Protein AF-A0A5D2YEH6-F1 (afdb_monomer_lite)

Foldseek 3Di:
DDDDDDDDDDDDDDDDDDDDDDDDDDDDPPPPPPPPPDDPQVDLDDPCVVQKDDKDFQAFLVLVVCVVVPPPPRFRGDLVRADPDFAWWKKWKWKAADDPPDPPPDGDSSRTGTDDMDTDRGRRVVSVCCRHPVNVPFDDVPPDPDTPCVVVVSSVNRMTMMMIIGD

Structure (mmCIF, N/CA/C/O backbone):
data_AF-A0A5D2YEH6-F1
#
_entry.id   AF-A0A5D2YEH6-F1
#
loop_
_atom_site.group_PDB
_atom_site.id
_atom_site.type_symbol
_atom_site.label_atom_id
_atom_site.label_alt_id
_atom_site.label_comp_id
_atom_site.label_asym_id
_atom_site.label_entity_id
_atom_site.label_seq_id
_atom_site.pdbx_PDB_ins_code
_atom_site.Cartn_x
_atom_site.Cartn_y
_atom_site.Cartn_z
_atom_site.occupancy
_atom_site.B_iso_or_equiv
_atom_site.auth_seq_id
_atom_site.auth_comp_id
_atom_site.auth_asym_id
_atom_site.auth_atom_id
_atom_site.pdbx_PDB_model_num
ATOM 1 N N . MET A 1 1 ? 27.893 -62.063 25.875 1.00 42.53 1 MET A N 1
ATOM 2 C CA . MET A 1 1 ? 27.044 -60.848 25.873 1.00 42.53 1 MET A CA 1
ATOM 3 C C . MET A 1 1 ? 25.580 -61.259 25.721 1.00 42.53 1 MET A C 1
ATOM 5 O O . MET A 1 1 ? 25.302 -62.259 25.075 1.00 42.53 1 MET A O 1
ATOM 9 N N . LYS A 1 2 ? 24.696 -60.584 26.465 1.00 41.00 2 LYS A N 1
ATOM 10 C CA . LYS A 1 2 ? 23.335 -60.982 26.900 1.00 41.00 2 LYS A CA 1
ATOM 11 C C . LYS A 1 2 ? 22.344 -61.015 25.712 1.00 41.00 2 LYS A C 1
ATOM 13 O O . LYS A 1 2 ? 22.233 -60.020 25.015 1.00 41.00 2 LYS A O 1
ATOM 18 N N . LYS A 1 3 ? 21.860 -62.192 25.285 1.00 35.41 3 LYS A N 1
ATOM 19 C CA . LYS A 1 3 ? 20.579 -62.886 25.597 1.00 35.41 3 LYS A CA 1
ATOM 20 C C . LYS A 1 3 ? 19.287 -62.092 25.311 1.00 35.41 3 LYS A C 1
ATOM 22 O O . LYS A 1 3 ? 18.845 -61.304 26.137 1.00 35.41 3 LYS A O 1
ATOM 27 N N . ASN A 1 4 ? 18.658 -62.431 24.178 1.00 36.66 4 ASN A N 1
ATOM 28 C CA . ASN A 1 4 ? 17.221 -62.299 23.911 1.00 36.66 4 ASN A CA 1
ATOM 29 C C . ASN A 1 4 ? 16.408 -63.124 24.920 1.00 36.66 4 ASN A C 1
ATOM 31 O O . ASN A 1 4 ? 16.741 -64.286 25.158 1.00 36.66 4 ASN A O 1
ATOM 35 N N . ALA A 1 5 ? 15.306 -62.572 25.431 1.00 36.41 5 ALA A N 1
ATOM 36 C CA . ALA A 1 5 ? 14.265 -63.351 26.095 1.00 36.41 5 ALA A CA 1
ATOM 37 C C . ALA A 1 5 ? 12.903 -62.640 26.015 1.00 36.41 5 ALA A C 1
ATOM 39 O O . ALA A 1 5 ? 12.688 -61.600 26.632 1.00 36.41 5 ALA A O 1
ATOM 40 N N . ARG A 1 6 ? 11.980 -63.242 25.257 1.00 41.09 6 ARG A N 1
ATOM 41 C CA . ARG A 1 6 ? 10.529 -63.059 25.399 1.00 41.09 6 ARG A CA 1
ATOM 42 C C . ARG A 1 6 ? 10.096 -63.655 26.736 1.00 41.09 6 ARG A C 1
ATOM 44 O O . ARG A 1 6 ? 10.454 -64.805 26.963 1.00 41.09 6 ARG A O 1
ATOM 51 N N . TYR A 1 7 ? 9.231 -62.989 27.504 1.00 28.47 7 TYR A N 1
ATOM 52 C CA . TYR A 1 7 ? 8.344 -63.682 28.447 1.00 28.47 7 TYR A CA 1
ATOM 53 C C . TYR A 1 7 ? 6.947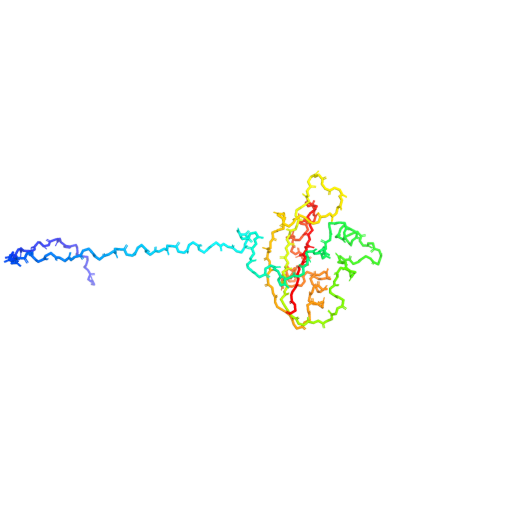 -63.058 28.532 1.00 28.47 7 TYR A C 1
ATOM 55 O O . TYR A 1 7 ? 6.743 -61.876 28.273 1.00 28.47 7 TYR A O 1
ATOM 63 N N . LYS A 1 8 ? 6.002 -63.965 28.797 1.00 36.44 8 LYS A N 1
ATOM 64 C CA . LYS A 1 8 ? 4.543 -63.881 28.721 1.00 36.44 8 LYS A CA 1
ATOM 65 C C . LYS A 1 8 ? 3.902 -63.233 29.956 1.00 36.44 8 LYS A C 1
ATOM 67 O O . LYS A 1 8 ? 4.493 -63.183 31.026 1.00 36.44 8 LYS A O 1
ATOM 72 N N . VAL A 1 9 ? 2.641 -62.854 29.738 1.00 39.47 9 VAL A N 1
ATOM 73 C CA . VAL A 1 9 ? 1.551 -62.515 30.669 1.00 39.47 9 VAL A CA 1
ATOM 74 C C . VAL A 1 9 ? 1.594 -63.266 32.006 1.00 39.47 9 VAL A C 1
ATOM 76 O O . VAL A 1 9 ? 1.719 -64.490 32.025 1.00 39.47 9 VAL A O 1
ATOM 79 N N . ALA A 1 10 ? 1.337 -62.532 33.092 1.00 36.88 10 ALA A N 1
ATOM 80 C CA . ALA A 1 10 ? 0.813 -63.063 34.345 1.00 36.88 10 ALA A CA 1
ATOM 81 C C . ALA A 1 10 ? -0.436 -62.257 34.743 1.00 36.88 10 ALA A C 1
ATOM 83 O O . ALA A 1 10 ? -0.385 -61.037 34.880 1.00 36.88 10 ALA A O 1
ATOM 84 N N . GLN A 1 11 ? -1.555 -62.968 34.874 1.00 36.00 11 GLN A N 1
ATOM 85 C CA . GLN A 1 11 ? -2.777 -62.518 35.533 1.00 36.00 11 GLN A CA 1
ATOM 86 C C . GLN A 1 11 ? -2.534 -62.479 37.047 1.00 36.00 11 GLN A C 1
ATOM 88 O O . GLN A 1 11 ? -1.919 -63.401 37.586 1.00 36.00 11 GLN A O 1
ATOM 93 N N . THR A 1 12 ? -3.062 -61.472 37.740 1.00 38.72 12 THR A N 1
ATOM 94 C CA . THR A 1 12 ? -3.239 -61.516 39.196 1.00 38.72 12 THR A CA 1
ATOM 95 C C . THR A 1 12 ? -4.669 -61.138 39.564 1.00 38.72 12 THR A C 1
ATOM 97 O O . THR A 1 12 ? -5.288 -60.256 38.971 1.00 38.72 12 THR A O 1
ATOM 100 N N . ASN A 1 13 ? -5.198 -61.921 40.500 1.00 31.41 13 ASN A N 1
ATOM 101 C CA . ASN A 1 13 ? -6.600 -62.039 40.865 1.00 31.41 13 ASN A CA 1
ATOM 102 C C . ASN A 1 13 ? -7.097 -60.898 41.768 1.00 31.41 13 ASN A C 1
ATOM 104 O O . ASN A 1 13 ? -6.378 -60.420 42.640 1.00 31.41 13 ASN A O 1
ATOM 108 N N . THR A 1 14 ? -8.368 -60.553 41.551 1.00 36.31 14 THR A N 1
ATOM 109 C CA . THR A 1 14 ? -9.451 -60.256 42.505 1.00 36.31 14 THR A CA 1
ATOM 110 C C . THR A 1 14 ? -9.105 -59.920 43.961 1.00 36.31 14 THR A C 1
ATOM 112 O O . THR A 1 14 ? -8.700 -60.800 44.712 1.00 36.31 14 THR A O 1
ATOM 115 N N . THR A 1 15 ? -9.548 -58.732 44.396 1.00 32.31 15 THR A N 1
ATOM 116 C CA . THR A 1 15 ? -10.325 -58.581 45.641 1.00 32.31 15 THR A CA 1
ATOM 117 C C . THR A 1 15 ? -11.478 -57.616 45.379 1.00 32.31 15 THR A C 1
ATOM 119 O O . THR A 1 15 ? -11.273 -56.446 45.065 1.00 32.31 15 THR A O 1
ATOM 122 N N . VAL A 1 16 ? -12.701 -58.131 45.488 1.00 35.66 16 VAL A N 1
ATOM 123 C CA . VAL A 1 16 ? -13.947 -57.364 45.437 1.00 35.66 16 VAL A CA 1
ATOM 124 C C . VAL A 1 16 ? -14.160 -56.757 46.824 1.00 35.66 16 VAL A C 1
ATOM 126 O O . VAL A 1 16 ? -14.330 -57.498 47.788 1.00 35.66 16 VAL A O 1
ATOM 129 N N . LEU A 1 17 ? -14.150 -55.429 46.941 1.00 35.53 17 LEU A N 1
ATOM 130 C CA . LEU A 1 17 ? -14.681 -54.728 48.112 1.00 35.53 17 LEU A CA 1
ATOM 131 C C . LEU A 1 17 ? -15.943 -53.989 47.672 1.00 35.53 17 LEU A C 1
ATOM 133 O O . LEU A 1 17 ? -15.900 -52.902 47.106 1.00 35.53 17 LEU A O 1
ATOM 137 N N . SER A 1 18 ? -17.078 -54.643 47.896 1.00 40.50 18 SER A N 1
ATOM 138 C CA . SER A 1 18 ? -18.394 -54.021 47.847 1.00 40.50 18 SER A CA 1
ATOM 139 C C . SER A 1 18 ? -18.543 -53.127 49.070 1.00 40.50 18 SER A C 1
ATOM 141 O O . SER A 1 18 ? -18.536 -53.657 50.174 1.00 40.50 18 SER A O 1
ATOM 143 N N . HIS A 1 19 ? -18.750 -51.822 48.889 1.00 36.47 19 HIS A N 1
ATOM 144 C CA . HIS A 1 19 ? -19.646 -51.060 49.759 1.00 36.47 19 HIS A CA 1
ATOM 145 C C . HIS A 1 19 ? -20.133 -49.767 49.084 1.00 36.47 19 HIS A C 1
ATOM 147 O O . HIS A 1 19 ? -19.394 -48.800 48.969 1.00 36.47 19 HIS A O 1
ATOM 153 N N . LYS A 1 20 ? -21.422 -49.825 48.720 1.00 36.09 20 LYS A N 1
ATOM 154 C CA . LYS A 1 20 ? -22.446 -48.768 48.655 1.00 36.09 20 LYS A CA 1
ATOM 155 C C . LYS A 1 20 ? -22.219 -47.582 47.709 1.00 36.09 20 LYS A C 1
ATOM 157 O O . LYS A 1 20 ? -21.383 -46.718 47.927 1.00 36.09 20 LYS A O 1
ATOM 162 N N . GLU A 1 21 ? -23.079 -47.545 46.696 1.00 36.47 21 GLU A N 1
ATOM 163 C CA . GLU A 1 21 ? -23.383 -46.372 45.887 1.00 36.47 21 GLU A CA 1
ATOM 164 C C . GLU A 1 21 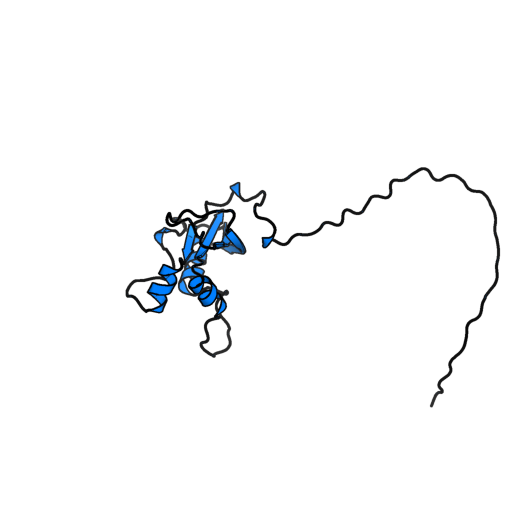? -23.998 -45.274 46.764 1.00 36.47 21 GLU A C 1
ATOM 166 O O . GLU A 1 21 ? -25.070 -45.467 47.337 1.00 36.47 21 GLU A O 1
ATOM 171 N N . ASP A 1 22 ? -23.339 -44.119 46.814 1.00 39.53 22 ASP A N 1
ATOM 172 C CA . ASP A 1 22 ? -23.998 -42.840 47.061 1.00 39.53 22 ASP A CA 1
ATOM 173 C C . ASP A 1 22 ? -24.145 -42.131 45.699 1.00 39.53 22 ASP A C 1
ATOM 175 O O . ASP A 1 22 ? -23.171 -42.056 44.940 1.00 39.53 22 ASP A O 1
ATOM 179 N N . PRO A 1 23 ? -25.337 -41.626 45.333 1.00 42.16 23 PRO A N 1
ATOM 180 C CA . PRO A 1 23 ? -25.551 -41.010 44.031 1.00 42.16 23 PRO A CA 1
ATOM 181 C C . PRO A 1 23 ? -24.855 -39.644 43.975 1.00 42.16 23 PRO A C 1
ATOM 183 O O . PRO A 1 23 ? -25.266 -38.696 44.646 1.00 42.16 23 PRO A O 1
ATOM 186 N N . ILE A 1 24 ? -23.814 -39.518 43.146 1.00 47.78 24 ILE A N 1
ATOM 187 C CA . ILE A 1 24 ? -23.215 -38.214 42.844 1.00 47.78 24 ILE A CA 1
ATOM 188 C C . ILE A 1 24 ? -24.168 -37.458 41.898 1.00 47.78 24 ILE A C 1
ATOM 190 O O . ILE A 1 24 ? -24.504 -37.974 40.828 1.00 47.78 24 ILE A O 1
ATOM 194 N N . PRO A 1 25 ? -24.625 -36.248 42.271 1.00 44.84 25 PRO A N 1
ATOM 195 C CA . PRO A 1 25 ? -25.566 -35.465 41.480 1.00 44.84 25 PRO A CA 1
ATOM 196 C C . PRO A 1 25 ? -24.942 -35.038 40.149 1.00 44.84 25 PRO A C 1
ATOM 198 O O . PRO A 1 25 ? -23.744 -34.769 40.074 1.00 44.84 25 PRO A O 1
ATOM 201 N N . MET A 1 26 ? -25.781 -34.951 39.110 1.00 48.16 26 MET A N 1
ATOM 202 C CA . MET A 1 26 ? -25.440 -34.443 37.778 1.00 48.16 26 MET A CA 1
ATOM 203 C C . MET A 1 26 ? -24.582 -33.170 37.847 1.00 48.16 26 MET A C 1
ATOM 205 O O . MET A 1 26 ? -25.088 -32.063 38.021 1.00 48.16 26 MET A O 1
ATOM 209 N N . GLY A 1 27 ? -23.274 -33.330 37.662 1.00 40.75 27 GLY A N 1
ATOM 210 C CA . GLY A 1 27 ? -22.347 -32.253 37.352 1.00 40.75 27 GLY A CA 1
ATOM 211 C C . GLY A 1 27 ? -22.154 -32.221 35.847 1.00 40.75 27 GLY A C 1
ATOM 212 O O . GLY A 1 27 ? -21.536 -33.122 35.287 1.00 40.75 27 GLY A O 1
ATOM 213 N N . ALA A 1 28 ? -22.729 -31.210 35.199 1.00 51.41 28 ALA A N 1
ATOM 214 C CA . ALA A 1 28 ? -22.616 -30.950 33.773 1.00 51.41 28 ALA A CA 1
ATOM 215 C C . ALA A 1 28 ? -21.184 -31.188 33.267 1.00 51.41 28 ALA A C 1
ATOM 217 O O . ALA A 1 28 ? -20.255 -30.459 33.626 1.00 51.41 28 ALA A O 1
ATOM 218 N N . ALA A 1 29 ? -21.015 -32.194 32.406 1.00 49.56 29 ALA A N 1
ATOM 219 C CA . ALA A 1 29 ? -19.822 -32.326 31.590 1.00 49.56 29 ALA A CA 1
ATOM 220 C C . ALA A 1 29 ? -19.749 -31.077 30.708 1.00 49.56 29 ALA A C 1
ATOM 222 O O . ALA A 1 29 ? -20.471 -30.934 29.722 1.00 49.56 29 ALA A O 1
ATOM 223 N N . LYS A 1 30 ? -18.921 -30.123 31.134 1.00 50.06 30 LYS A N 1
ATOM 224 C CA . LYS A 1 30 ? -18.611 -28.907 30.399 1.00 50.06 30 LYS A CA 1
ATOM 225 C C . LYS A 1 30 ? -17.940 -29.355 29.105 1.00 50.06 30 LYS A C 1
ATOM 227 O O . LYS A 1 30 ? -16.769 -29.727 29.122 1.00 50.06 30 LYS A O 1
ATOM 232 N N . LEU A 1 31 ? -18.706 -29.389 28.014 1.00 50.25 31 LEU A N 1
ATOM 233 C CA . LEU A 1 31 ? -18.174 -29.537 26.666 1.00 50.25 31 LEU A CA 1
ATOM 234 C C . LEU A 1 31 ? -17.083 -28.477 26.527 1.00 50.25 31 LEU A C 1
ATOM 236 O O . LEU A 1 31 ? -17.364 -27.278 26.564 1.00 50.25 31 LEU A O 1
ATOM 240 N N . ALA A 1 32 ? -15.830 -28.922 26.489 1.00 51.94 32 ALA A N 1
ATOM 241 C CA . ALA A 1 32 ? -14.727 -28.058 26.133 1.00 51.94 32 ALA A CA 1
ATOM 242 C C . ALA A 1 32 ? -14.991 -27.648 24.688 1.00 51.94 32 ALA A C 1
ATOM 244 O O . ALA A 1 32 ? -14.836 -28.455 23.774 1.00 51.94 32 ALA A O 1
ATOM 245 N N . ASP A 1 33 ? -15.494 -26.428 24.524 1.00 52.97 33 ASP A N 1
ATOM 246 C CA . ASP A 1 33 ? -15.699 -25.799 23.233 1.00 52.97 33 ASP A CA 1
ATOM 247 C C . ASP A 1 33 ? -14.353 -25.841 22.510 1.00 52.97 33 ASP A C 1
ATOM 249 O O . ASP A 1 33 ? -13.382 -25.191 22.917 1.00 52.97 33 ASP A O 1
ATOM 253 N N . VAL A 1 34 ? -14.248 -26.721 21.514 1.00 56.25 34 VAL A N 1
ATOM 254 C CA . VAL A 1 34 ? -13.088 -26.770 20.635 1.00 56.25 34 VAL A CA 1
ATOM 255 C C . VAL A 1 34 ? -13.107 -25.437 19.912 1.00 56.25 34 VAL A C 1
ATOM 257 O O . VAL A 1 34 ? -13.843 -25.260 18.947 1.00 56.25 34 VAL A O 1
ATOM 260 N N . VAL A 1 35 ? -12.323 -24.479 20.407 1.00 58.03 35 VAL A N 1
ATOM 261 C CA . VAL A 1 35 ? -12.116 -23.204 19.728 1.00 58.03 35 VAL A CA 1
ATOM 262 C C . VAL A 1 35 ? -11.417 -23.531 18.416 1.00 58.03 35 VAL A C 1
ATOM 264 O O . VAL A 1 35 ? -10.191 -23.643 18.355 1.00 58.03 35 VAL A O 1
ATOM 267 N N . THR A 1 36 ? -12.200 -23.713 17.357 1.00 61.41 36 THR A N 1
ATOM 268 C CA . THR A 1 36 ? -11.712 -23.730 15.985 1.00 61.41 36 THR A CA 1
ATOM 269 C C . THR A 1 36 ? -11.116 -22.355 15.721 1.00 61.41 36 THR A C 1
ATOM 271 O O . THR A 1 36 ? -11.828 -21.387 15.452 1.00 61.41 36 THR A O 1
ATOM 274 N N . ARG A 1 37 ? -9.795 -22.238 15.881 1.00 60.22 37 ARG A N 1
ATOM 275 C CA . ARG A 1 37 ? -9.048 -21.049 15.479 1.00 60.22 37 ARG A CA 1
ATOM 276 C C . ARG A 1 37 ? -9.010 -21.035 13.954 1.00 60.22 37 ARG A C 1
ATOM 278 O O . ARG A 1 37 ? -8.174 -21.698 13.355 1.00 60.22 37 ARG A O 1
ATOM 285 N N . PHE A 1 38 ? -9.957 -20.330 13.350 1.00 54.97 38 PHE A N 1
ATOM 286 C CA . PHE A 1 38 ? -9.968 -20.052 11.916 1.00 54.97 38 PHE A CA 1
ATOM 287 C C . PHE A 1 38 ? -8.793 -19.139 11.546 1.00 54.97 38 PHE A C 1
ATOM 289 O O . PHE A 1 38 ? -8.411 -18.268 12.339 1.00 54.97 38 PHE A O 1
ATOM 296 N N . ASN A 1 39 ? -8.224 -19.319 10.353 1.00 66.81 39 ASN A N 1
ATOM 297 C CA . ASN A 1 39 ? -7.111 -18.493 9.903 1.00 66.81 39 ASN A CA 1
ATOM 298 C C . ASN A 1 39 ? -7.582 -17.056 9.596 1.00 66.81 39 ASN A C 1
ATOM 300 O O . ASN A 1 39 ? -8.782 -16.762 9.517 1.00 66.81 39 ASN A O 1
ATOM 304 N N . ARG A 1 40 ? -6.638 -16.115 9.442 1.00 65.56 40 ARG A N 1
ATOM 305 C CA . ARG A 1 40 ? -6.957 -14.703 9.141 1.00 65.56 40 ARG A CA 1
ATOM 306 C C . ARG A 1 40 ? -7.733 -14.592 7.828 1.00 65.56 40 ARG A C 1
ATOM 308 O O . ARG A 1 40 ? -8.651 -13.775 7.757 1.00 65.56 40 ARG A O 1
ATOM 315 N N . GLU A 1 41 ? -7.373 -15.408 6.840 1.00 68.00 41 GLU A N 1
ATOM 316 C CA . GLU A 1 41 ? -8.002 -15.482 5.522 1.00 68.00 41 GLU A CA 1
ATOM 317 C C . GLU A 1 41 ? -9.463 -15.953 5.550 1.00 68.00 41 GLU A C 1
ATOM 319 O O . GLU A 1 41 ? -10.246 -15.538 4.697 1.00 68.00 41 GLU A O 1
ATOM 324 N N . ASP A 1 42 ? -9.858 -16.747 6.549 1.00 68.75 42 ASP A N 1
ATOM 325 C CA . ASP A 1 42 ? -11.231 -17.254 6.689 1.00 68.75 42 ASP A CA 1
ATOM 326 C C . ASP A 1 42 ? -12.187 -16.183 7.249 1.00 68.75 42 ASP A C 1
ATOM 328 O O . ASP A 1 42 ? -13.412 -16.285 7.138 1.00 68.75 42 ASP A O 1
ATOM 332 N N . HIS A 1 43 ? -11.634 -15.114 7.834 1.00 70.00 43 HIS A N 1
ATOM 333 C CA . HIS A 1 43 ? -12.392 -14.016 8.421 1.00 70.00 43 HIS A CA 1
ATOM 334 C C . HIS A 1 43 ? -12.498 -12.834 7.459 1.00 70.00 43 HIS A C 1
ATOM 336 O O . HIS A 1 43 ? -11.660 -11.927 7.450 1.00 70.00 43 HIS A O 1
ATOM 342 N N . LYS A 1 44 ? -13.610 -12.791 6.717 1.00 69.00 44 LYS A N 1
ATOM 343 C CA . LYS A 1 44 ? -13.934 -11.681 5.802 1.00 69.00 44 LYS A CA 1
ATOM 344 C C . LYS A 1 44 ? -13.984 -10.317 6.490 1.00 69.00 44 LYS A C 1
ATOM 346 O O . LYS A 1 44 ? -13.707 -9.301 5.861 1.00 69.00 44 LYS A O 1
ATOM 351 N N . ARG A 1 45 ? -14.380 -10.283 7.766 1.00 72.50 45 ARG A N 1
ATOM 352 C CA . ARG A 1 45 ? -14.485 -9.057 8.561 1.00 72.50 45 ARG A CA 1
ATOM 353 C C . ARG A 1 45 ? -13.996 -9.287 9.975 1.00 72.50 45 ARG A C 1
ATOM 355 O O . ARG A 1 45 ? -14.244 -10.337 10.563 1.00 72.50 45 ARG A O 1
ATOM 362 N N . THR A 1 46 ? -13.347 -8.274 10.530 1.00 76.69 46 THR A N 1
ATOM 363 C CA . THR A 1 46 ? -12.926 -8.257 11.933 1.00 76.69 46 THR A CA 1
ATOM 364 C C . THR A 1 46 ? -13.668 -7.165 12.701 1.00 76.69 46 THR A C 1
ATOM 366 O O . THR A 1 46 ? -14.122 -6.178 12.119 1.00 76.69 46 THR A O 1
ATOM 369 N N . LYS A 1 47 ? -13.750 -7.295 14.032 1.00 81.88 47 LYS A N 1
ATOM 370 C CA . LYS A 1 47 ? -14.317 -6.249 14.908 1.00 81.88 47 LYS A CA 1
ATOM 371 C C . LYS A 1 47 ? -13.569 -4.907 14.827 1.00 81.88 47 LYS A C 1
ATOM 373 O O . LYS A 1 47 ? -14.111 -3.889 15.237 1.00 81.88 47 LYS A O 1
ATOM 378 N N . HIS A 1 48 ? -12.346 -4.916 14.295 1.00 83.31 48 HIS A N 1
ATOM 379 C CA . HIS A 1 48 ? -11.479 -3.747 14.148 1.00 83.31 48 HIS A CA 1
ATOM 380 C C . HIS A 1 48 ? -11.591 -3.084 12.772 1.00 83.31 48 HIS A C 1
ATOM 382 O O . HIS A 1 48 ? -11.006 -2.029 12.557 1.00 83.31 48 HIS A O 1
ATOM 388 N N . ASP A 1 49 ? -12.364 -3.650 11.840 1.00 84.94 49 ASP A N 1
ATOM 389 C CA . ASP A 1 49 ? -12.470 -3.140 10.469 1.00 84.94 49 ASP A CA 1
ATOM 390 C C . ASP A 1 49 ? -12.915 -1.674 10.390 1.00 84.94 49 ASP A C 1
ATOM 392 O O . ASP A 1 49 ? -12.544 -0.979 9.450 1.00 84.94 49 ASP A O 1
ATOM 396 N N . SER A 1 50 ? -13.699 -1.199 11.363 1.00 89.44 50 SER A N 1
ATOM 397 C CA . SER A 1 50 ? -14.155 0.194 11.439 1.00 89.44 50 SER A CA 1
ATOM 398 C C . SER A 1 50 ? -13.037 1.193 11.750 1.00 89.44 50 SER A C 1
ATOM 400 O O . SER A 1 50 ? -13.209 2.381 11.489 1.00 89.44 50 SER A O 1
ATOM 402 N N . GLN A 1 51 ? -11.911 0.732 12.302 1.00 91.62 51 GLN A N 1
ATOM 403 C CA . GLN A 1 51 ? -10.746 1.561 12.622 1.00 91.62 51 GLN A CA 1
ATOM 404 C C . GLN A 1 51 ? -9.835 1.753 11.404 1.00 91.62 51 GLN A C 1
ATOM 406 O O . GLN A 1 51 ? -9.093 2.731 11.333 1.00 91.62 51 GLN A O 1
ATOM 411 N N . PHE A 1 52 ? -9.901 0.840 10.433 1.00 92.81 52 PHE A N 1
ATOM 412 C CA . PHE A 1 52 ? -9.117 0.930 9.212 1.00 92.81 52 PHE A CA 1
ATOM 413 C C . PHE A 1 52 ? -9.770 1.849 8.179 1.00 92.81 52 PHE A C 1
ATOM 415 O O . PHE A 1 52 ? -10.991 1.944 8.043 1.00 92.81 52 PHE A O 1
ATOM 422 N N . SER A 1 53 ? -8.926 2.481 7.367 1.00 93.06 53 SER A N 1
ATOM 423 C CA . SER A 1 53 ? -9.350 3.195 6.172 1.00 93.06 53 SER A CA 1
ATOM 424 C C . SER A 1 53 ? -10.104 2.279 5.201 1.00 93.06 53 SER A C 1
ATOM 426 O O . SER A 1 53 ? -9.993 1.053 5.228 1.00 93.06 53 SER A O 1
ATOM 428 N N . LYS A 1 54 ? -10.802 2.884 4.235 1.00 92.31 54 LYS A N 1
ATOM 429 C CA . LYS A 1 54 ? -11.267 2.143 3.054 1.00 92.31 54 LYS A CA 1
ATOM 430 C C . LYS A 1 54 ? -10.074 1.514 2.321 1.00 92.31 54 LYS A C 1
ATOM 432 O O . LYS A 1 54 ? -8.975 2.079 2.339 1.00 92.31 54 LYS A O 1
ATOM 437 N N . TRP A 1 55 ? -10.317 0.385 1.657 1.00 92.56 55 TRP A N 1
ATOM 438 C CA . TRP A 1 55 ? -9.347 -0.250 0.769 1.00 92.56 55 TRP A CA 1
ATOM 439 C C . TRP A 1 55 ? -8.957 0.684 -0.379 1.00 92.56 55 TRP A C 1
ATOM 441 O O . TRP A 1 55 ? -9.812 1.352 -0.967 1.00 92.56 55 TRP A O 1
ATOM 451 N N . LYS A 1 56 ? -7.668 0.704 -0.713 1.00 93.31 56 LYS A N 1
ATOM 452 C CA . LYS A 1 56 ? -7.112 1.408 -1.870 1.00 93.31 56 LYS A CA 1
ATOM 453 C C . LYS A 1 56 ? -6.130 0.520 -2.619 1.00 93.31 56 LYS A C 1
ATOM 455 O O . LYS A 1 56 ? -5.461 -0.312 -2.016 1.00 93.31 56 LYS A O 1
ATOM 460 N N . VAL A 1 57 ? -6.006 0.736 -3.925 1.00 92.12 57 VAL A N 1
ATOM 461 C CA . VAL A 1 57 ? -5.020 0.037 -4.758 1.00 92.12 57 VAL A CA 1
ATOM 462 C C . VAL A 1 57 ? -3.622 0.564 -4.443 1.00 92.12 57 VAL A C 1
ATOM 464 O O . VAL A 1 57 ? -3.368 1.759 -4.590 1.00 92.12 57 VAL A O 1
ATOM 467 N N . LEU A 1 58 ? -2.727 -0.323 -4.009 1.00 93.38 58 LEU A N 1
ATOM 468 C CA . LEU A 1 58 ? -1.301 -0.028 -3.893 1.00 93.38 58 LEU A CA 1
ATOM 469 C C . LEU A 1 58 ? -0.612 -0.235 -5.243 1.00 93.38 58 LEU A C 1
ATOM 471 O O . LEU A 1 58 ? 0.059 0.678 -5.713 1.00 93.38 58 LEU A O 1
ATOM 475 N N . ILE A 1 59 ? -0.818 -1.410 -5.848 1.00 91.06 59 ILE A N 1
ATOM 476 C CA . ILE A 1 59 ? -0.292 -1.819 -7.158 1.00 91.06 59 ILE A CA 1
ATOM 477 C C . ILE A 1 59 ? -1.448 -2.428 -7.951 1.00 91.06 59 ILE A C 1
ATOM 479 O O . ILE A 1 59 ? -2.019 -3.446 -7.546 1.00 91.06 59 ILE A O 1
ATOM 483 N N . GLY A 1 60 ? -1.818 -1.799 -9.059 1.00 89.00 60 GLY A N 1
ATOM 484 C CA . GLY A 1 60 ? -2.753 -2.347 -10.031 1.00 89.00 60 GLY A CA 1
ATOM 485 C C . GLY A 1 60 ? -2.055 -3.254 -11.051 1.00 89.00 60 GLY A C 1
ATOM 486 O O . GLY A 1 60 ? -0.847 -3.135 -11.248 1.00 89.00 60 GLY A O 1
ATOM 487 N N . PRO A 1 61 ? -2.808 -4.126 -11.744 1.00 84.12 61 PRO A N 1
ATOM 488 C CA . PRO A 1 61 ? -2.250 -4.993 -12.785 1.00 84.12 61 PRO A CA 1
ATOM 489 C C . PRO A 1 61 ? -1.576 -4.188 -13.910 1.00 84.12 61 PRO A C 1
ATOM 491 O O . PRO A 1 61 ? -0.438 -4.470 -14.262 1.00 84.12 61 PRO A O 1
ATOM 494 N N . HIS A 1 62 ? -2.206 -3.104 -14.376 1.00 83.75 62 HIS A N 1
ATOM 495 C CA . HIS A 1 62 ? -1.618 -2.215 -15.388 1.00 83.75 62 HIS A CA 1
ATOM 496 C C . HIS A 1 62 ? -0.387 -1.449 -14.882 1.00 83.75 62 HIS A C 1
ATOM 498 O O . HIS A 1 62 ? 0.536 -1.203 -15.649 1.00 83.75 62 HIS A O 1
ATOM 504 N N . ASP A 1 63 ? -0.351 -1.083 -13.592 1.00 86.00 63 ASP A N 1
ATOM 505 C CA . ASP A 1 63 ? 0.805 -0.387 -13.007 1.00 86.00 63 ASP A CA 1
ATOM 506 C C . ASP A 1 63 ? 2.043 -1.310 -13.028 1.00 86.00 63 ASP A C 1
ATOM 508 O O . ASP A 1 63 ? 3.174 -0.858 -13.212 1.00 86.00 63 ASP A O 1
ATOM 512 N N . TRP A 1 64 ? 1.819 -2.622 -12.866 1.00 83.06 64 TRP A N 1
ATOM 513 C CA . TRP A 1 64 ? 2.852 -3.643 -13.015 1.00 83.06 64 TRP A CA 1
ATOM 514 C C . TRP A 1 64 ? 3.278 -3.829 -14.473 1.00 83.06 64 TRP A C 1
ATOM 516 O O . TRP A 1 64 ? 4.476 -3.843 -14.748 1.00 83.06 64 TRP A O 1
ATOM 526 N N . GLU A 1 65 ? 2.323 -3.949 -15.397 1.00 82.44 65 GLU A N 1
ATOM 527 C CA . GLU A 1 65 ? 2.597 -4.105 -16.831 1.00 82.44 65 GLU A CA 1
ATOM 528 C C . GLU A 1 65 ? 3.421 -2.936 -17.377 1.00 82.44 65 GLU A C 1
ATOM 530 O O . GLU A 1 65 ? 4.511 -3.162 -17.906 1.00 82.44 65 GLU A O 1
ATOM 535 N N . ASP A 1 66 ? 2.964 -1.698 -17.165 1.00 86.25 66 ASP A N 1
ATOM 536 C CA . ASP A 1 66 ? 3.652 -0.487 -17.619 1.00 86.25 66 ASP A CA 1
ATOM 537 C C . ASP A 1 66 ? 5.082 -0.400 -17.049 1.00 86.25 66 ASP A C 1
ATOM 539 O O . ASP A 1 66 ? 6.026 -0.048 -17.760 1.00 86.25 66 ASP A O 1
ATOM 543 N N . HIS A 1 67 ? 5.272 -0.764 -15.777 1.00 84.12 67 HIS A N 1
ATOM 544 C CA . HIS A 1 67 ? 6.605 -0.827 -15.183 1.00 84.12 67 HIS A CA 1
ATOM 545 C C . HIS A 1 67 ? 7.460 -1.953 -15.787 1.00 84.12 67 HIS A C 1
ATOM 547 O O . HIS A 1 67 ? 8.651 -1.762 -16.023 1.00 84.12 67 HIS A O 1
ATOM 553 N N . SER A 1 68 ? 6.884 -3.136 -16.028 1.00 79.69 68 SER A N 1
ATOM 554 C CA . SER A 1 68 ? 7.608 -4.303 -16.555 1.00 79.69 68 SER A CA 1
ATOM 555 C C . SER A 1 68 ? 8.163 -4.077 -17.964 1.00 79.69 68 SER A C 1
ATOM 557 O O . SER A 1 68 ? 9.222 -4.608 -18.291 1.00 79.69 68 SER A O 1
ATOM 559 N N . VAL A 1 69 ? 7.501 -3.234 -18.764 1.00 84.94 69 VAL A N 1
ATOM 560 C CA . VAL A 1 69 ? 7.965 -2.821 -20.099 1.00 84.94 69 VAL A CA 1
ATOM 561 C C . VAL A 1 69 ? 8.878 -1.587 -20.069 1.00 84.94 69 VAL A C 1
ATOM 563 O O . VAL A 1 69 ? 9.247 -1.073 -21.121 1.00 84.94 69 VAL A O 1
ATOM 566 N N . GLY A 1 70 ? 9.261 -1.108 -18.878 1.00 82.69 70 GLY A N 1
ATOM 567 C CA . GLY A 1 70 ? 10.213 -0.009 -18.710 1.00 82.69 70 GLY A CA 1
ATOM 568 C C . GLY A 1 70 ? 9.678 1.355 -19.144 1.00 82.69 70 GLY A C 1
ATOM 569 O O . GLY A 1 70 ? 10.453 2.205 -19.578 1.00 82.69 70 GLY A O 1
ATOM 570 N N . LYS A 1 71 ? 8.361 1.574 -19.064 1.00 87.38 71 LYS A N 1
ATOM 571 C CA . LYS A 1 71 ? 7.750 2.848 -19.450 1.00 87.38 71 LYS A CA 1
ATOM 572 C C . LYS A 1 71 ? 8.262 3.980 -18.556 1.00 87.38 71 LYS A C 1
ATOM 574 O O . LYS A 1 71 ? 8.173 3.912 -17.329 1.00 87.38 71 LYS A O 1
ATOM 579 N N . GLU A 1 72 ? 8.788 5.026 -19.187 1.00 83.44 72 GLU A N 1
ATOM 580 C CA . GLU A 1 72 ? 9.414 6.152 -18.491 1.00 83.44 72 GLU A CA 1
ATOM 581 C C . GLU A 1 72 ? 8.443 6.824 -17.507 1.00 83.44 72 GLU A C 1
ATOM 583 O O . GLU A 1 72 ? 7.264 7.026 -17.808 1.00 83.44 72 GLU A O 1
ATOM 588 N N . GLY A 1 73 ? 8.939 7.161 -16.313 1.00 80.69 73 GLY A N 1
ATOM 589 C CA . GLY A 1 73 ? 8.148 7.799 -15.257 1.00 80.69 73 GLY A CA 1
ATOM 590 C C . GLY A 1 73 ? 7.107 6.909 -14.564 1.00 80.69 73 GLY A C 1
ATOM 591 O O . GLY A 1 73 ? 6.439 7.383 -13.642 1.00 80.69 73 GLY A O 1
ATOM 592 N N . VAL A 1 74 ? 6.966 5.632 -14.942 1.00 80.81 74 VAL A N 1
ATOM 593 C CA . VAL A 1 74 ? 5.996 4.734 -14.306 1.00 80.81 74 VAL A CA 1
ATOM 594 C C . VAL A 1 74 ? 6.587 4.064 -13.072 1.00 80.81 74 VAL A C 1
ATOM 596 O O . VAL A 1 74 ? 7.525 3.271 -13.129 1.00 80.81 74 VAL A O 1
ATOM 599 N N . ALA A 1 75 ? 5.979 4.344 -11.923 1.00 85.12 75 ALA A N 1
ATOM 600 C CA . ALA A 1 75 ? 6.175 3.554 -10.721 1.00 85.12 75 ALA A CA 1
ATOM 601 C C . ALA A 1 75 ? 5.183 2.385 -10.691 1.00 85.12 75 ALA A C 1
ATOM 603 O O . ALA A 1 75 ? 4.030 2.536 -11.080 1.00 85.12 75 ALA A O 1
ATOM 604 N N . ARG A 1 76 ? 5.590 1.253 -10.103 1.00 85.81 76 ARG A N 1
ATOM 605 C CA . ARG A 1 76 ? 4.684 0.117 -9.843 1.00 85.81 76 ARG A CA 1
ATOM 606 C C . ARG A 1 76 ? 3.496 0.471 -8.946 1.00 85.81 76 ARG A C 1
ATOM 608 O O . ARG A 1 76 ? 2.547 -0.290 -8.867 1.00 85.81 76 ARG A O 1
ATOM 615 N N . TYR A 1 77 ? 3.573 1.563 -8.191 1.00 89.31 77 TYR A N 1
ATOM 616 C CA . TYR A 1 7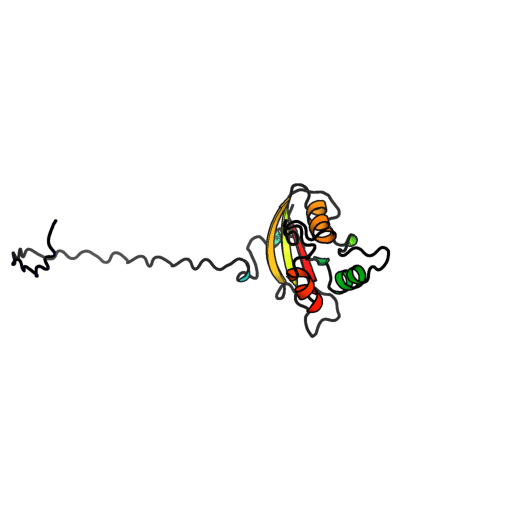7 ? 2.609 1.898 -7.151 1.00 89.31 77 TYR A CA 1
ATOM 617 C C . TYR A 1 77 ? 2.029 3.294 -7.335 1.00 89.31 77 TYR A C 1
ATOM 619 O O . TYR A 1 77 ? 2.691 4.209 -7.824 1.00 89.31 77 TYR A O 1
ATOM 627 N N . ARG A 1 78 ? 0.798 3.459 -6.853 1.00 88.00 78 ARG A N 1
ATOM 628 C CA . ARG A 1 78 ? 0.014 4.694 -6.966 1.00 88.00 78 ARG A CA 1
ATOM 629 C C . ARG A 1 78 ? 0.311 5.650 -5.822 1.00 88.00 78 ARG A C 1
ATOM 631 O O . ARG A 1 78 ? -0.224 5.513 -4.718 1.00 88.00 78 ARG A O 1
ATOM 638 N N . VAL A 1 79 ? 1.182 6.622 -6.074 1.00 88.81 79 VAL A N 1
ATOM 639 C CA . VAL A 1 79 ? 1.605 7.627 -5.083 1.00 88.81 79 VAL A CA 1
ATOM 640 C C . VAL A 1 79 ? 0.411 8.421 -4.543 1.00 88.81 79 VAL A C 1
ATOM 642 O O . VAL A 1 79 ? 0.374 8.747 -3.355 1.00 88.81 79 VAL A O 1
ATOM 645 N N . GLU A 1 80 ? -0.576 8.694 -5.393 1.00 90.06 80 GLU A N 1
ATOM 646 C CA . GLU A 1 80 ? -1.817 9.398 -5.074 1.00 90.06 80 GLU A CA 1
ATOM 647 C C . GLU A 1 80 ? -2.730 8.613 -4.124 1.00 90.06 80 GLU A C 1
ATOM 649 O O . GLU A 1 80 ? -3.527 9.204 -3.388 1.00 90.06 80 GLU A O 1
ATOM 654 N N . ASN A 1 81 ? -2.592 7.284 -4.092 1.00 92.88 81 ASN A N 1
ATOM 655 C CA . ASN A 1 81 ? -3.387 6.451 -3.204 1.00 92.88 81 ASN A CA 1
ATOM 656 C C . ASN A 1 81 ? -2.838 6.440 -1.781 1.00 92.88 81 ASN A C 1
ATOM 658 O O . ASN A 1 81 ? -3.659 6.428 -0.858 1.00 92.88 81 ASN A O 1
ATOM 662 N N . LEU A 1 82 ? -1.511 6.523 -1.613 1.00 94.00 82 LEU A N 1
ATOM 663 C CA . LEU A 1 82 ? -0.810 6.451 -0.327 1.00 94.00 82 LEU A CA 1
ATOM 664 C C . LEU A 1 82 ? -1.375 7.420 0.734 1.00 94.00 82 LEU A C 1
ATOM 666 O O . LEU A 1 82 ? -1.906 8.483 0.392 1.00 94.00 82 LEU A O 1
ATOM 670 N N . PRO A 1 83 ? -1.234 7.106 2.042 1.00 93.44 83 PRO A N 1
ATOM 671 C CA . PRO A 1 83 ? -1.603 8.034 3.110 1.00 93.44 83 PRO A CA 1
ATOM 672 C C . PRO A 1 83 ? -0.957 9.404 2.881 1.00 93.44 83 PRO A C 1
ATOM 674 O O . PRO A 1 83 ? 0.227 9.480 2.548 1.00 93.44 83 PRO A O 1
ATOM 677 N N . LYS A 1 84 ? -1.731 10.487 3.017 1.00 90.19 84 LYS A N 1
ATOM 678 C CA . LYS A 1 84 ? -1.231 11.854 2.779 1.00 90.19 84 LYS A CA 1
ATOM 679 C C . LYS A 1 84 ? -0.212 12.277 3.836 1.00 90.19 84 LYS A C 1
ATOM 681 O O . LYS A 1 84 ? 0.710 13.025 3.534 1.00 90.19 84 LYS A O 1
ATOM 686 N N . THR A 1 85 ? -0.381 11.781 5.054 1.00 87.25 85 THR A N 1
ATOM 687 C CA . THR A 1 85 ? 0.467 12.070 6.206 1.00 87.25 85 THR A CA 1
ATOM 688 C C . THR A 1 85 ? 1.394 10.896 6.494 1.00 87.25 85 THR A C 1
ATOM 690 O O . THR A 1 85 ? 1.035 9.735 6.294 1.00 87.25 85 THR A O 1
ATOM 693 N N . ALA A 1 86 ? 2.595 11.206 6.974 1.00 86.12 86 ALA A N 1
ATOM 694 C CA . ALA A 1 86 ? 3.470 10.232 7.606 1.00 86.12 86 ALA A CA 1
ATOM 695 C C . ALA A 1 86 ? 3.000 10.037 9.052 1.00 86.12 86 ALA A C 1
ATOM 697 O O . ALA A 1 86 ? 3.084 10.965 9.852 1.00 86.12 86 ALA A O 1
ATOM 698 N N . SER A 1 87 ? 2.477 8.858 9.368 1.00 92.81 87 SER A N 1
ATOM 699 C CA . SER A 1 87 ? 2.059 8.491 10.721 1.00 92.81 87 SER A CA 1
ATOM 700 C C . SER A 1 87 ? 2.410 7.039 11.006 1.00 92.81 87 SER A C 1
ATOM 702 O O . SER A 1 87 ? 2.460 6.216 10.079 1.00 92.81 87 SER A O 1
ATOM 704 N N . SER A 1 88 ? 2.628 6.743 12.284 1.00 96.62 88 SER A N 1
ATOM 705 C CA . SER A 1 88 ? 2.675 5.375 12.781 1.00 96.62 88 SER A CA 1
ATOM 706 C C . SER A 1 88 ? 1.313 4.707 12.626 1.00 96.62 88 SER A C 1
ATOM 708 O O . SER A 1 88 ? 0.306 5.393 12.432 1.00 96.62 88 SER A O 1
ATOM 710 N N . GLY A 1 89 ? 1.293 3.379 12.676 1.00 95.44 89 GLY A N 1
ATOM 711 C CA . GLY A 1 89 ? 0.047 2.631 12.733 1.00 95.44 89 GLY A CA 1
ATOM 712 C C . GLY A 1 89 ? 0.130 1.230 12.146 1.00 95.44 89 GLY A C 1
ATOM 713 O O . GLY A 1 89 ? 1.183 0.751 11.705 1.00 95.44 89 GLY A O 1
ATOM 714 N N . LEU A 1 90 ? -1.034 0.589 12.117 1.00 95.69 90 LEU A N 1
ATOM 715 C CA . LEU A 1 90 ? -1.241 -0.721 11.518 1.00 95.69 90 LEU A CA 1
ATOM 716 C C . LEU A 1 90 ? -1.624 -0.586 10.047 1.00 95.69 90 LEU A C 1
ATOM 718 O O . LEU A 1 90 ? -2.353 0.320 9.641 1.00 95.69 90 LEU A O 1
ATOM 722 N N . TYR A 1 91 ? -1.181 -1.535 9.236 1.00 94.50 91 TYR A N 1
ATOM 723 C CA . TYR A 1 91 ? -1.578 -1.645 7.842 1.00 94.50 91 TYR A CA 1
ATOM 724 C C . TYR A 1 91 ? -1.837 -3.094 7.465 1.00 94.50 91 TYR A C 1
ATOM 726 O O . TYR A 1 91 ? -1.172 -4.019 7.930 1.00 94.50 91 TYR A O 1
ATOM 734 N N . GLU A 1 92 ? -2.792 -3.273 6.568 1.00 94.12 92 GLU A N 1
ATOM 735 C CA . GLU A 1 92 ? -3.090 -4.557 5.959 1.00 94.12 92 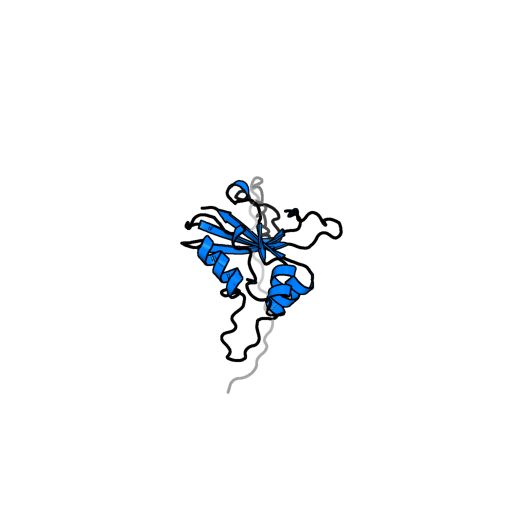GLU A CA 1
ATOM 736 C C . GLU A 1 92 ? -2.766 -4.503 4.476 1.00 94.12 92 GLU A C 1
ATOM 738 O O . GLU A 1 92 ? -3.103 -3.526 3.802 1.00 94.12 92 GLU A O 1
ATOM 743 N N . LEU A 1 93 ? -2.142 -5.567 3.974 1.00 92.81 93 LEU A N 1
ATOM 744 C CA . LEU A 1 93 ? -2.025 -5.835 2.548 1.00 92.81 93 LEU A CA 1
ATOM 745 C C . LEU A 1 93 ? -2.933 -6.999 2.186 1.00 92.81 93 LEU A C 1
ATOM 747 O O . LEU A 1 93 ? -3.054 -7.987 2.919 1.00 92.81 93 LEU A O 1
ATOM 751 N N . ALA A 1 94 ? -3.554 -6.880 1.026 1.00 91.50 94 ALA A N 1
ATOM 752 C CA . ALA A 1 94 ? -4.481 -7.869 0.534 1.00 91.50 94 ALA A CA 1
ATOM 753 C C . ALA A 1 94 ? -4.388 -8.020 -0.983 1.00 91.50 94 ALA A C 1
ATOM 755 O O . ALA A 1 94 ? -3.987 -7.098 -1.699 1.00 91.50 94 ALA A O 1
ATOM 756 N N . ILE A 1 95 ? -4.790 -9.192 -1.464 1.00 90.19 95 ILE A N 1
ATOM 757 C CA . ILE A 1 95 ? -4.960 -9.470 -2.886 1.00 90.19 95 ILE A CA 1
ATOM 758 C C . ILE A 1 95 ? -6.425 -9.225 -3.224 1.00 90.19 95 ILE A C 1
ATOM 760 O O . ILE A 1 95 ? -7.319 -9.823 -2.628 1.00 90.19 95 ILE A O 1
ATOM 764 N N . ASN A 1 96 ? -6.670 -8.347 -4.189 1.00 90.31 96 ASN A N 1
ATOM 765 C CA . ASN A 1 96 ? -7.997 -8.118 -4.736 1.00 90.31 96 ASN A CA 1
ATOM 766 C C . ASN A 1 96 ? -8.107 -8.775 -6.113 1.00 90.31 96 ASN A C 1
ATOM 768 O O . ASN A 1 96 ? -7.335 -8.463 -7.027 1.00 90.31 96 ASN A O 1
ATOM 772 N N . LYS A 1 97 ? -9.083 -9.676 -6.240 1.00 85.50 97 LYS A N 1
ATOM 773 C CA . LYS A 1 97 ? -9.391 -10.386 -7.480 1.00 85.50 97 LYS A CA 1
ATOM 774 C C . LYS A 1 97 ? -10.284 -9.513 -8.378 1.00 85.50 97 LYS A C 1
ATOM 776 O O . LYS A 1 97 ? -11.276 -8.975 -7.883 1.00 85.50 97 LYS A O 1
ATOM 781 N N . PRO A 1 98 ? -10.006 -9.399 -9.689 1.00 71.69 98 PRO A N 1
ATOM 782 C CA . PRO A 1 98 ? -10.881 -8.700 -10.609 1.00 71.69 98 PRO A CA 1
ATOM 783 C C . PRO A 1 98 ? -12.234 -9.406 -10.643 1.00 71.69 98 PRO A C 1
ATOM 785 O O . PRO A 1 98 ? -12.347 -10.634 -10.704 1.00 71.69 98 PRO A O 1
ATOM 788 N N . SER A 1 99 ? -13.286 -8.608 -10.585 1.00 62.69 99 SER A N 1
ATOM 789 C CA . SER A 1 99 ? -14.638 -9.071 -10.831 1.00 62.69 99 SER A CA 1
ATOM 790 C C . SER A 1 99 ? -14.851 -9.131 -12.338 1.00 62.69 99 SER A C 1
ATOM 792 O O . SER A 1 99 ? -14.659 -8.130 -13.020 1.00 62.69 99 SER A O 1
ATOM 794 N N . SER A 1 100 ? -15.298 -10.276 -12.859 1.00 58.66 100 SER A N 1
ATOM 795 C CA . SER A 1 100 ? -15.618 -10.461 -14.287 1.00 58.66 100 SER A CA 1
ATOM 796 C C . SER A 1 100 ? -16.643 -9.452 -14.833 1.00 58.66 100 SER A C 1
ATOM 798 O O . SER A 1 100 ? -16.853 -9.412 -16.041 1.00 58.66 100 SER A O 1
ATOM 800 N N . ARG A 1 101 ? -17.325 -8.694 -13.964 1.00 53.44 101 ARG A N 1
ATOM 801 C CA . ARG A 1 101 ? -18.399 -7.758 -14.317 1.00 53.44 101 ARG A CA 1
ATOM 802 C C . ARG A 1 101 ? -18.092 -6.295 -13.996 1.00 53.44 101 ARG A C 1
ATOM 804 O O . ARG A 1 101 ? -18.856 -5.433 -14.417 1.00 53.44 101 ARG A O 1
ATOM 811 N N . ASP A 1 102 ? -17.005 -5.996 -13.284 1.00 49.06 102 ASP A N 1
ATOM 812 C CA . ASP A 1 102 ? -16.751 -4.632 -12.807 1.00 49.06 102 ASP A CA 1
ATOM 813 C C . ASP A 1 102 ? -15.634 -3.961 -13.608 1.00 49.06 102 ASP A C 1
ATOM 815 O O . ASP A 1 102 ? -14.472 -3.941 -13.211 1.00 49.06 102 ASP A O 1
ATOM 819 N N . HIS A 1 103 ? -16.015 -3.323 -14.715 1.00 49.69 103 HIS A N 1
ATOM 820 C CA . HIS A 1 103 ? -15.163 -2.359 -15.425 1.00 49.69 103 HIS A CA 1
ATOM 821 C C . HIS A 1 103 ? -15.050 -1.010 -14.686 1.00 49.69 103 HIS A C 1
ATOM 823 O O . HIS A 1 103 ? -14.338 -0.116 -15.129 1.00 49.69 103 HIS A O 1
ATOM 829 N N . ASN A 1 104 ? -15.742 -0.851 -13.549 1.00 48.25 104 ASN A N 1
ATOM 830 C CA . ASN A 1 104 ? -15.915 0.437 -12.871 1.00 48.25 104 ASN A CA 1
ATOM 831 C C . ASN A 1 104 ? -14.884 0.729 -11.763 1.00 48.25 104 ASN A C 1
ATOM 833 O O . ASN A 1 104 ? -15.057 1.682 -11.005 1.00 48.25 104 ASN A O 1
ATOM 837 N N . GLY A 1 105 ? -13.845 -0.102 -11.608 1.00 54.66 105 GLY A N 1
ATOM 838 C CA . GLY A 1 105 ? -12.739 0.144 -10.667 1.00 54.66 105 GLY A CA 1
ATOM 839 C C . GLY A 1 105 ? -13.123 0.170 -9.179 1.00 54.66 105 GLY A C 1
ATOM 840 O O . GLY A 1 105 ? -12.307 0.548 -8.337 1.00 54.66 105 GLY A O 1
ATOM 841 N N . LYS A 1 106 ? -14.356 -0.217 -8.825 1.00 64.00 106 LYS A N 1
ATOM 842 C CA . LYS A 1 106 ? -14.826 -0.244 -7.437 1.00 64.00 106 LYS A CA 1
ATOM 843 C C . LYS A 1 106 ? -14.297 -1.498 -6.743 1.00 64.00 106 LYS A C 1
ATOM 845 O O . LYS A 1 106 ? -14.597 -2.612 -7.158 1.00 64.00 106 LYS A O 1
ATOM 850 N N . LEU A 1 107 ? -13.534 -1.299 -5.670 1.00 74.31 107 LEU A N 1
ATOM 851 C CA . LEU A 1 107 ? -13.068 -2.379 -4.802 1.00 74.31 107 LEU A CA 1
ATOM 852 C C . LEU A 1 107 ? -14.254 -3.051 -4.104 1.00 74.31 107 LEU A C 1
ATOM 854 O O . LEU A 1 107 ? -14.992 -2.402 -3.359 1.00 74.31 107 LEU A O 1
ATOM 858 N N . ASP A 1 108 ? -14.424 -4.345 -4.363 1.00 75.12 108 ASP A N 1
ATOM 859 C CA . ASP A 1 108 ? -15.400 -5.199 -3.696 1.00 75.12 108 ASP A CA 1
ATOM 860 C C . ASP A 1 108 ? -14.735 -5.845 -2.480 1.00 75.12 108 ASP A C 1
ATOM 862 O O . ASP A 1 108 ? -13.912 -6.749 -2.624 1.00 75.12 108 ASP A O 1
ATOM 866 N N . SER A 1 109 ? -15.076 -5.365 -1.283 1.00 74.38 109 SER A N 1
ATOM 867 C CA . SER A 1 109 ? -14.509 -5.861 -0.026 1.00 74.38 109 SER A CA 1
ATOM 868 C C . SER A 1 109 ? -14.692 -7.371 0.162 1.00 74.38 109 SER A C 1
ATOM 870 O O . SER A 1 109 ? -13.872 -7.980 0.840 1.00 74.38 109 SER A O 1
ATOM 872 N N . ASP A 1 110 ? -15.705 -7.990 -0.455 1.00 75.94 110 ASP A N 1
ATOM 873 C CA . ASP A 1 110 ? -15.935 -9.438 -0.353 1.00 75.94 110 ASP A CA 1
ATOM 874 C C . ASP A 1 110 ? -14.955 -10.267 -1.202 1.00 75.94 110 ASP A C 1
ATOM 876 O O . ASP A 1 110 ? -14.854 -11.484 -1.024 1.00 75.94 110 ASP A O 1
ATOM 880 N N . LYS A 1 111 ? -14.220 -9.618 -2.115 1.00 82.50 111 LYS A N 1
ATOM 881 C CA . LYS A 1 111 ? -13.199 -10.217 -2.993 1.00 82.50 111 LYS A CA 1
ATOM 882 C C . LYS A 1 111 ? -11.768 -9.880 -2.567 1.00 82.50 111 LYS A C 1
ATOM 884 O O . LYS A 1 111 ? -10.821 -10.189 -3.296 1.00 82.50 111 LYS A O 1
ATOM 889 N N . VAL A 1 112 ? -11.614 -9.244 -1.407 1.00 87.88 112 VAL A N 1
ATOM 890 C CA . VAL A 1 112 ? -10.319 -8.886 -0.836 1.00 87.88 112 VAL A CA 1
ATOM 891 C C . VAL A 1 112 ? -9.861 -9.991 0.110 1.00 87.88 112 VAL A C 1
ATOM 893 O O . VAL A 1 112 ? -10.484 -10.246 1.137 1.00 87.88 112 VAL A O 1
ATOM 896 N N . LEU A 1 113 ? -8.743 -10.631 -0.227 1.00 88.81 113 LEU A N 1
ATOM 897 C CA . LEU A 1 113 ? -8.086 -11.621 0.617 1.00 88.81 113 LEU A CA 1
ATOM 898 C C . LEU A 1 113 ? -6.939 -10.953 1.374 1.00 88.81 113 LEU A C 1
ATOM 900 O O . LEU A 1 113 ? -5.907 -10.648 0.773 1.00 88.81 113 LEU A O 1
ATOM 904 N N . VAL A 1 114 ? -7.114 -10.710 2.675 1.00 88.62 114 VAL A N 1
ATOM 905 C CA . VAL A 1 114 ? -6.043 -10.164 3.523 1.00 88.62 114 VAL A CA 1
ATOM 906 C C . VAL A 1 114 ? -4.943 -11.206 3.666 1.00 88.62 114 VAL A C 1
ATOM 908 O O . VAL A 1 114 ? -5.188 -12.291 4.181 1.00 88.62 114 VAL A O 1
ATOM 911 N N . VAL A 1 115 ? -3.739 -10.864 3.212 1.00 87.00 115 VAL A N 1
ATOM 912 C CA . VAL A 1 115 ? -2.579 -11.771 3.219 1.00 87.00 115 VAL A CA 1
ATOM 913 C C . VAL A 1 115 ? -1.527 -11.362 4.239 1.00 87.00 115 VAL A C 1
ATOM 915 O O . VAL A 1 115 ? -0.675 -12.166 4.601 1.00 87.00 115 VAL A O 1
ATOM 918 N N . TYR A 1 116 ? -1.560 -10.110 4.698 1.00 89.19 116 TYR A N 1
ATOM 919 C CA . TYR A 1 116 ? -0.539 -9.592 5.593 1.00 89.19 116 TYR A CA 1
ATOM 920 C C . TYR A 1 116 ? -1.081 -8.465 6.470 1.00 89.19 116 TYR A C 1
ATOM 922 O O . TYR A 1 116 ? -1.786 -7.577 5.991 1.00 89.19 116 TYR A O 1
ATOM 930 N N . LEU A 1 117 ? -0.699 -8.490 7.745 1.00 90.88 117 LEU A N 1
ATOM 931 C CA . LEU A 1 117 ? -0.915 -7.427 8.722 1.00 90.88 117 LEU A CA 1
ATOM 932 C C . LEU A 1 117 ? 0.451 -7.020 9.270 1.00 90.88 117 LEU A C 1
ATOM 934 O O . LEU A 1 117 ? 1.239 -7.880 9.661 1.00 90.88 117 LEU A O 1
ATOM 938 N N . GLY A 1 118 ? 0.722 -5.722 9.321 1.00 91.62 118 GLY A N 1
ATOM 939 C CA . GLY A 1 118 ? 1.957 -5.214 9.896 1.00 91.62 118 GLY A CA 1
ATOM 940 C C . GLY A 1 118 ? 1.788 -3.870 10.579 1.00 91.62 118 GLY A C 1
ATOM 941 O O . GLY A 1 118 ? 0.772 -3.196 10.445 1.00 91.62 118 GLY A O 1
ATOM 942 N N . GLU A 1 119 ? 2.843 -3.484 11.282 1.00 95.50 119 GLU A N 1
ATOM 943 C CA . GLU A 1 119 ? 2.986 -2.201 11.960 1.00 95.50 119 GLU A CA 1
ATOM 944 C C . GLU A 1 119 ? 4.196 -1.449 11.386 1.00 95.50 119 GLU A C 1
ATOM 946 O O . GLU A 1 119 ? 5.160 -2.055 10.884 1.00 95.50 119 GLU A O 1
ATOM 951 N N . ALA A 1 120 ? 4.127 -0.120 11.389 1.00 95.38 120 ALA A N 1
ATOM 952 C CA . ALA A 1 120 ? 5.244 0.737 11.019 1.00 95.38 120 ALA A CA 1
ATOM 953 C C . ALA A 1 120 ? 5.155 2.097 11.715 1.00 95.38 120 ALA A C 1
ATOM 955 O O . ALA A 1 120 ? 4.070 2.661 11.811 1.00 95.38 120 ALA A O 1
ATOM 956 N N . ASP A 1 121 ? 6.310 2.679 12.049 1.00 96.31 121 ASP A N 1
ATOM 957 C CA . ASP A 1 121 ? 6.422 4.067 12.537 1.00 96.31 121 ASP A CA 1
ATOM 958 C C . ASP A 1 121 ? 6.014 5.099 11.474 1.00 96.31 121 ASP A C 1
ATOM 960 O O . ASP A 1 121 ? 5.671 6.240 11.770 1.00 96.31 121 ASP A O 1
ATOM 964 N N . ASN A 1 122 ? 6.068 4.696 10.203 1.00 96.12 122 ASN A N 1
ATOM 965 C CA . ASN A 1 122 ? 5.624 5.494 9.074 1.00 96.12 122 ASN A CA 1
ATOM 966 C C . ASN A 1 122 ? 4.974 4.592 8.022 1.00 96.12 122 ASN A C 1
ATOM 968 O O . ASN A 1 122 ? 5.642 4.028 7.145 1.00 96.12 122 ASN A O 1
ATOM 972 N N . VAL A 1 123 ? 3.649 4.474 8.107 1.00 95.94 123 VAL A N 1
ATOM 973 C CA . VAL A 1 123 ? 2.844 3.631 7.218 1.00 95.94 123 VAL A CA 1
ATOM 974 C C . VAL A 1 123 ? 3.002 4.054 5.755 1.00 95.94 123 VAL A C 1
ATOM 976 O O . VAL A 1 123 ? 3.149 3.196 4.885 1.00 95.94 123 VAL A O 1
ATOM 979 N N . ARG A 1 124 ? 3.053 5.362 5.458 1.00 95.56 124 ARG A N 1
ATOM 980 C CA . ARG A 1 124 ? 3.242 5.869 4.085 1.00 95.56 124 ARG A CA 1
ATOM 981 C C . ARG A 1 124 ? 4.545 5.353 3.476 1.00 95.56 124 ARG A C 1
ATOM 983 O O . ARG A 1 124 ? 4.526 4.800 2.376 1.00 95.56 124 ARG A O 1
ATOM 990 N N . SER A 1 125 ? 5.659 5.514 4.188 1.00 94.19 125 SER A N 1
ATOM 991 C CA . SER A 1 125 ? 6.975 5.064 3.721 1.00 94.19 125 SER A CA 1
ATOM 992 C C . SER A 1 125 ? 7.037 3.544 3.587 1.00 94.19 125 SER A C 1
ATOM 994 O O . SER A 1 125 ? 7.586 3.036 2.610 1.00 94.19 125 SER A O 1
ATOM 996 N N . ARG A 1 126 ? 6.427 2.802 4.520 1.00 95.00 126 ARG A N 1
ATOM 997 C CA . ARG A 1 126 ? 6.376 1.336 4.456 1.00 95.00 126 ARG A CA 1
ATOM 998 C C . ARG A 1 126 ? 5.582 0.841 3.241 1.00 95.00 126 ARG A C 1
ATOM 1000 O O . ARG A 1 126 ? 6.064 -0.024 2.518 1.00 95.00 126 ARG A O 1
ATOM 1007 N N . LEU A 1 127 ? 4.411 1.417 2.965 1.00 94.38 127 LEU A N 1
ATOM 1008 C CA . LEU A 1 127 ? 3.608 1.094 1.777 1.00 94.38 127 LEU A CA 1
ATOM 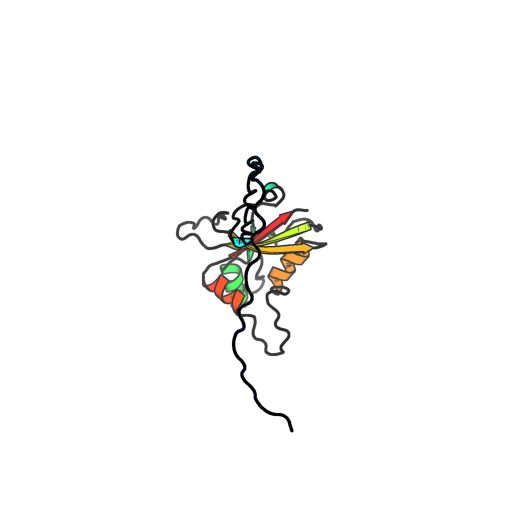1009 C C . LEU A 1 127 ? 4.335 1.453 0.477 1.00 94.38 127 LEU A C 1
ATOM 1011 O O . LEU A 1 127 ? 4.324 0.675 -0.477 1.00 94.38 127 LEU A O 1
ATOM 1015 N N . GLN A 1 128 ? 5.031 2.591 0.453 1.00 92.81 128 GLN A N 1
ATOM 1016 C CA . GLN A 1 128 ? 5.877 2.967 -0.675 1.00 92.81 128 GLN A CA 1
ATOM 1017 C C . GLN A 1 128 ? 6.993 1.937 -0.925 1.00 92.81 128 GLN A C 1
ATOM 1019 O O . GLN A 1 128 ? 7.272 1.625 -2.079 1.00 92.81 128 GLN A O 1
ATOM 1024 N N . GLN A 1 129 ? 7.621 1.384 0.119 1.00 90.25 129 GLN A N 1
ATOM 1025 C CA . GLN A 1 129 ? 8.646 0.341 -0.031 1.00 90.25 129 GLN A CA 1
ATOM 1026 C C . GLN A 1 129 ? 8.081 -0.938 -0.659 1.00 90.25 129 GLN A C 1
ATOM 1028 O O . GLN A 1 129 ? 8.691 -1.468 -1.588 1.00 90.25 129 GLN A O 1
ATOM 1033 N N . TYR A 1 130 ? 6.896 -1.390 -0.232 1.00 89.25 130 TYR A N 1
ATOM 1034 C CA . TYR A 1 130 ? 6.216 -2.513 -0.892 1.00 89.25 130 TYR A CA 1
ATOM 1035 C C . TYR A 1 130 ? 5.980 -2.232 -2.377 1.00 89.25 130 TYR A C 1
ATOM 1037 O O . TYR A 1 130 ? 6.288 -3.070 -3.216 1.00 89.25 130 TYR A O 1
ATOM 1045 N N . GLY A 1 131 ? 5.526 -1.023 -2.711 1.00 87.62 131 GLY A N 1
ATOM 1046 C CA . GLY A 1 131 ? 5.373 -0.584 -4.095 1.00 87.62 131 GLY A CA 1
ATOM 1047 C C . GLY A 1 131 ? 6.677 -0.588 -4.899 1.00 87.62 131 GLY A C 1
ATOM 1048 O O . GLY A 1 131 ? 6.724 -1.052 -6.033 1.00 87.62 131 GLY A O 1
ATOM 1049 N N . ARG A 1 132 ? 7.760 -0.061 -4.321 1.00 84.94 132 ARG A N 1
ATOM 1050 C CA . ARG A 1 132 ? 9.029 0.173 -5.029 1.00 84.94 132 ARG A CA 1
ATOM 1051 C C . ARG A 1 132 ? 9.892 -1.055 -5.190 1.00 84.94 132 ARG A C 1
ATOM 1053 O O . ARG A 1 132 ? 10.596 -1.125 -6.190 1.00 84.94 132 ARG A O 1
ATOM 1060 N N . THR A 1 133 ? 9.908 -1.957 -4.216 1.00 78.56 133 THR A N 1
ATOM 1061 C CA . THR A 1 133 ? 10.848 -3.089 -4.179 1.00 78.56 133 THR A CA 1
ATOM 1062 C C . THR A 1 133 ? 10.186 -4.409 -3.794 1.00 78.56 133 THR A C 1
ATOM 1064 O O . THR A 1 133 ? 10.877 -5.418 -3.716 1.00 78.56 133 THR A O 1
ATOM 1067 N N . GLY A 1 134 ? 8.874 -4.427 -3.534 1.00 75.69 134 GLY A N 1
ATOM 1068 C CA . GLY A 1 134 ? 8.199 -5.565 -2.900 1.00 75.69 134 GLY A CA 1
ATOM 1069 C C . GLY A 1 134 ? 8.498 -5.684 -1.399 1.00 75.69 134 GLY A C 1
ATOM 1070 O O . GLY A 1 134 ? 7.940 -6.551 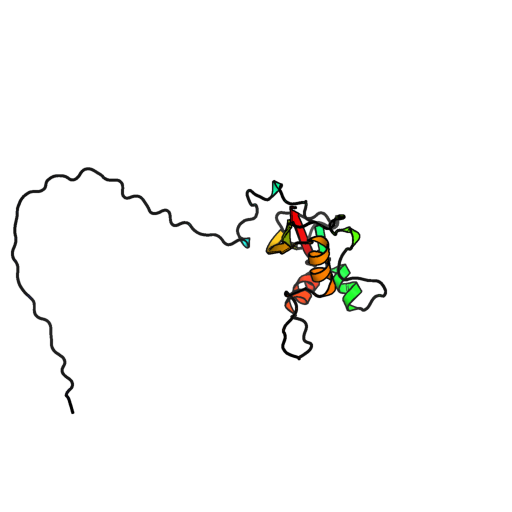-0.732 1.00 75.69 134 GLY A O 1
ATOM 1071 N N . ALA A 1 135 ? 9.351 -4.811 -0.844 1.00 75.06 135 ALA A N 1
ATOM 1072 C CA . ALA A 1 135 ? 9.928 -4.947 0.493 1.00 75.06 135 ALA A CA 1
ATOM 1073 C C . ALA A 1 135 ? 10.455 -6.380 0.744 1.00 75.06 135 ALA A C 1
ATOM 1075 O O . ALA A 1 135 ? 11.051 -6.995 -0.139 1.00 75.06 135 ALA A O 1
ATOM 1076 N N . HIS A 1 136 ? 10.243 -6.928 1.942 1.00 68.62 136 HIS A N 1
ATOM 1077 C CA . HIS A 1 136 ? 10.637 -8.298 2.282 1.00 68.62 136 HIS A CA 1
ATOM 1078 C C . HIS A 1 136 ? 9.791 -9.381 1.589 1.00 68.62 136 HIS A C 1
ATOM 1080 O O . HIS A 1 136 ? 10.084 -10.557 1.754 1.00 68.62 136 HIS A O 1
ATOM 1086 N N . LEU A 1 137 ? 8.761 -9.021 0.811 1.00 62.34 137 LEU A N 1
ATOM 1087 C CA . LEU A 1 137 ? 7.947 -10.000 0.082 1.00 62.34 137 LEU A CA 1
ATOM 1088 C C . LEU A 1 137 ? 8.636 -10.482 -1.207 1.00 62.34 137 LEU A C 1
ATOM 1090 O O . LEU A 1 137 ? 8.221 -11.484 -1.777 1.00 62.34 137 LEU A O 1
ATOM 1094 N N . GLY A 1 138 ? 9.678 -9.780 -1.673 1.00 50.56 138 GLY A N 1
ATOM 1095 C CA . GLY A 1 138 ? 10.340 -10.057 -2.954 1.00 50.56 138 GLY A CA 1
ATOM 1096 C C . GLY A 1 138 ? 11.829 -10.402 -2.878 1.00 50.56 138 GLY A C 1
ATOM 1097 O O . GLY A 1 138 ? 12.444 -10.598 -3.925 1.00 50.56 138 GLY A O 1
ATOM 1098 N N . ARG A 1 139 ? 12.437 -10.463 -1.685 1.00 49.25 139 ARG A N 1
ATOM 1099 C CA . ARG A 1 139 ? 13.889 -10.640 -1.549 1.00 49.25 139 ARG A CA 1
ATOM 1100 C C . ARG A 1 139 ? 14.234 -12.068 -1.129 1.00 49.25 139 ARG A C 1
ATOM 1102 O O . ARG A 1 139 ? 14.090 -12.422 0.032 1.00 49.25 139 ARG A O 1
ATOM 1109 N N . ASN A 1 140 ? 14.726 -12.864 -2.076 1.00 45.59 140 ASN A N 1
ATOM 1110 C CA . ASN A 1 140 ? 15.578 -14.005 -1.751 1.00 45.59 140 ASN A CA 1
ATOM 1111 C C . ASN A 1 140 ? 17.019 -13.487 -1.706 1.00 45.59 140 ASN A C 1
ATOM 1113 O O . ASN A 1 140 ? 17.537 -13.028 -2.719 1.00 45.59 140 ASN A O 1
ATOM 1117 N N . ASP A 1 141 ? 17.680 -13.566 -0.554 1.00 45.94 141 ASP A N 1
ATOM 1118 C CA . ASP A 1 141 ? 19.087 -13.170 -0.371 1.00 45.94 141 ASP A CA 1
ATOM 1119 C C . ASP A 1 141 ? 20.088 -14.170 -0.988 1.00 45.94 141 ASP A C 1
ATOM 1121 O O . ASP A 1 141 ? 21.243 -14.257 -0.578 1.00 45.94 141 ASP A O 1
ATOM 1125 N N . SER A 1 142 ? 19.661 -14.953 -1.979 1.00 47.38 142 SER A N 1
ATOM 1126 C CA . SER A 1 142 ? 20.542 -15.805 -2.769 1.00 47.38 142 SER A CA 1
ATOM 1127 C C . SER A 1 142 ? 20.867 -15.040 -4.043 1.00 47.38 142 SER A C 1
ATOM 1129 O O . SER A 1 142 ? 19.949 -14.658 -4.760 1.00 47.38 142 SER A O 1
ATOM 1131 N N . GLY A 1 143 ? 22.150 -14.777 -4.307 1.00 48.47 143 GLY A N 1
ATOM 1132 C CA . GLY A 1 143 ? 22.670 -13.906 -5.374 1.00 48.47 143 GLY A CA 1
ATOM 1133 C C . GLY A 1 143 ? 22.355 -14.309 -6.822 1.00 48.47 143 GLY A C 1
ATOM 1134 O O . GLY A 1 143 ? 23.086 -13.931 -7.730 1.00 48.47 143 GLY A O 1
ATOM 1135 N N . ASN A 1 144 ? 21.280 -15.058 -7.054 1.00 47.06 144 ASN A N 1
ATOM 1136 C CA . ASN A 1 144 ? 20.694 -15.265 -8.358 1.00 47.06 144 ASN A CA 1
ATOM 1137 C C . ASN A 1 144 ? 19.484 -14.338 -8.488 1.00 47.06 144 ASN A C 1
ATOM 1139 O O . ASN A 1 144 ? 18.535 -14.429 -7.714 1.00 47.06 144 ASN A O 1
ATOM 1143 N N . ASN A 1 145 ? 19.547 -13.438 -9.465 1.00 47.03 145 ASN A N 1
ATOM 1144 C CA . ASN A 1 145 ? 18.665 -12.294 -9.712 1.00 47.03 145 ASN A CA 1
ATOM 1145 C C . ASN A 1 145 ? 17.236 -12.695 -10.154 1.00 47.03 145 ASN A C 1
ATOM 1147 O O . ASN A 1 145 ? 16.676 -12.143 -11.098 1.00 47.03 145 ASN A O 1
ATOM 1151 N N . LYS A 1 146 ? 16.658 -13.720 -9.524 1.00 46.66 146 LYS A N 1
ATOM 1152 C CA . LYS A 1 146 ? 15.322 -14.229 -9.797 1.00 46.66 146 LYS A CA 1
ATOM 1153 C C . LYS A 1 146 ? 14.385 -13.604 -8.774 1.00 46.66 146 LYS A C 1
ATOM 1155 O O . LYS A 1 146 ? 14.277 -14.075 -7.642 1.00 46.66 146 LYS A O 1
ATOM 1160 N N . VAL A 1 147 ? 13.748 -12.511 -9.189 1.00 47.97 147 VAL A N 1
ATOM 1161 C CA . VAL A 1 147 ? 12.578 -11.934 -8.516 1.00 47.97 147 VAL A CA 1
ATOM 1162 C C . VAL A 1 147 ? 11.656 -13.090 -8.117 1.00 47.97 147 VAL A C 1
ATOM 1164 O O . VAL A 1 147 ? 11.449 -14.009 -8.916 1.00 47.97 147 VAL A O 1
ATOM 1167 N N . CYS A 1 148 ? 11.192 -13.128 -6.862 1.00 49.16 148 CYS A N 1
ATOM 1168 C CA . CYS A 1 148 ? 10.228 -14.145 -6.447 1.00 49.16 148 CYS A CA 1
ATOM 1169 C C . CYS A 1 148 ? 9.016 -14.047 -7.372 1.00 49.16 148 CYS A C 1
ATOM 1171 O O . CYS A 1 148 ? 8.231 -13.118 -7.221 1.00 49.16 148 CYS A O 1
ATOM 1173 N N . GLY A 1 149 ? 8.868 -15.026 -8.276 1.00 53.06 149 GLY A N 1
ATOM 1174 C CA . GLY A 1 149 ? 7.808 -15.113 -9.297 1.00 53.06 149 GLY A CA 1
ATOM 1175 C C . GLY A 1 149 ? 6.377 -15.101 -8.745 1.00 53.06 149 GLY A C 1
ATOM 1176 O O . GLY A 1 149 ? 5.404 -15.153 -9.488 1.00 53.06 149 GLY A O 1
ATOM 1177 N N . CYS A 1 150 ? 6.251 -15.059 -7.422 1.00 59.34 150 CYS A N 1
ATOM 1178 C CA . CYS A 1 150 ? 5.013 -15.030 -6.684 1.00 59.34 150 CYS A CA 1
ATOM 1179 C C . CYS A 1 150 ? 4.198 -13.739 -6.923 1.00 59.34 150 CYS A C 1
ATOM 1181 O O . CYS A 1 150 ? 2.972 -13.782 -6.832 1.00 59.34 150 CYS A O 1
ATOM 1183 N N . PHE A 1 151 ? 4.837 -12.609 -7.257 1.00 69.88 151 PHE A N 1
ATOM 1184 C CA . PHE A 1 151 ? 4.138 -11.347 -7.543 1.00 69.88 151 PHE A CA 1
ATOM 1185 C C . PHE A 1 151 ? 3.674 -11.251 -8.993 1.00 69.88 151 PHE A C 1
ATOM 1187 O O . PHE A 1 151 ? 2.550 -10.826 -9.256 1.00 69.88 151 PHE A O 1
ATOM 1194 N N . GLU A 1 152 ? 4.516 -11.677 -9.927 1.00 74.31 152 GLU A N 1
ATOM 1195 C CA . GLU A 1 152 ? 4.236 -11.682 -11.359 1.00 74.31 152 GLU A CA 1
ATOM 1196 C C . GLU A 1 152 ? 2.953 -12.461 -11.664 1.00 74.31 152 GLU A C 1
ATOM 1198 O O . GLU A 1 152 ? 2.089 -11.966 -12.385 1.00 74.31 152 GLU A O 1
ATOM 1203 N N . ASP A 1 153 ? 2.782 -13.630 -11.041 1.00 81.44 153 ASP A N 1
ATOM 1204 C CA . ASP A 1 153 ? 1.608 -14.484 -11.232 1.00 81.44 153 ASP A CA 1
ATOM 1205 C C . ASP A 1 153 ? 0.301 -13.829 -10.755 1.00 81.44 153 ASP A C 1
ATOM 1207 O O . ASP A 1 153 ? -0.766 -14.076 -11.324 1.00 81.44 153 ASP A O 1
ATOM 1211 N N . ILE A 1 154 ? 0.359 -12.992 -9.713 1.00 84.00 154 ILE A N 1
ATOM 1212 C CA . ILE A 1 154 ? -0.802 -12.251 -9.200 1.00 84.00 154 ILE A CA 1
ATOM 1213 C C . ILE A 1 154 ? -1.247 -11.238 -10.259 1.00 84.00 154 ILE A C 1
ATOM 1215 O O . ILE A 1 154 ? -2.410 -11.234 -10.670 1.00 84.00 154 ILE A O 1
ATOM 1219 N N . PHE A 1 155 ? -0.321 -10.417 -10.755 1.00 84.25 155 PHE A N 1
ATOM 1220 C CA . PHE A 1 155 ? -0.644 -9.373 -11.729 1.00 84.25 155 PHE A CA 1
ATOM 1221 C C . PHE A 1 155 ? -0.997 -9.938 -13.105 1.00 84.25 155 PHE A C 1
ATOM 1223 O O . PHE A 1 155 ? -1.944 -9.455 -13.718 1.00 84.25 155 PHE A O 1
ATOM 1230 N N . ALA A 1 156 ? -0.340 -11.016 -13.543 1.00 82.50 156 ALA A N 1
ATOM 1231 C CA . ALA A 1 156 ? -0.665 -11.714 -14.789 1.00 82.50 156 ALA A CA 1
ATOM 1232 C C . ALA A 1 156 ? -2.097 -12.280 -14.798 1.00 82.50 156 ALA A C 1
ATOM 1234 O O . ALA A 1 156 ? -2.721 -12.409 -15.848 1.00 82.50 156 ALA A O 1
ATOM 1235 N N . ARG A 1 157 ? -2.660 -12.586 -13.620 1.00 85.44 157 ARG A N 1
ATOM 1236 C CA . ARG A 1 157 ? -4.071 -12.984 -13.456 1.00 85.44 157 ARG A CA 1
ATOM 1237 C C . ARG A 1 157 ? -5.033 -11.790 -13.389 1.00 85.44 157 ARG A C 1
ATOM 1239 O O . ARG A 1 157 ? -6.221 -11.974 -13.121 1.00 85.44 157 ARG A O 1
ATOM 1246 N N . GLY A 1 158 ? -4.533 -10.573 -13.594 1.00 85.69 158 GLY A N 1
ATOM 1247 C CA . GLY A 1 158 ? -5.280 -9.324 -13.479 1.00 85.69 158 GLY A CA 1
ATOM 1248 C C . GLY A 1 158 ? -5.568 -8.913 -12.034 1.00 85.69 158 GLY A C 1
ATOM 1249 O O . GLY A 1 158 ? -6.470 -8.109 -11.798 1.00 85.69 158 GLY A O 1
ATOM 1250 N N . TYR A 1 159 ? -4.876 -9.494 -11.049 1.00 88.81 159 TYR A N 1
ATOM 1251 C CA . TYR A 1 159 ? -5.120 -9.179 -9.644 1.00 88.81 159 TYR A CA 1
ATOM 1252 C C . TYR A 1 159 ? -4.374 -7.903 -9.263 1.00 88.81 159 TYR A C 1
ATOM 1254 O O . TYR A 1 159 ? -3.426 -7.478 -9.919 1.00 88.81 159 TYR A O 1
ATOM 1262 N N . SER A 1 160 ? -4.817 -7.280 -8.178 1.00 89.56 160 SER A N 1
ATOM 1263 C CA . SER A 1 160 ? -4.199 -6.068 -7.640 1.00 89.56 160 SER A CA 1
ATOM 1264 C C . SER A 1 160 ? -3.794 -6.271 -6.192 1.00 89.56 160 SER A C 1
ATOM 1266 O O . SER A 1 160 ? -4.482 -6.975 -5.448 1.00 89.56 160 SER A O 1
ATOM 1268 N N . ILE A 1 161 ? -2.730 -5.590 -5.780 1.00 91.12 161 ILE A N 1
ATOM 1269 C CA . ILE A 1 161 ? -2.382 -5.460 -4.370 1.00 91.12 161 ILE A CA 1
ATOM 1270 C C . ILE A 1 161 ? -3.058 -4.216 -3.839 1.00 91.12 161 ILE A C 1
ATOM 1272 O O . ILE A 1 161 ? -2.882 -3.110 -4.358 1.00 91.12 161 ILE A O 1
ATOM 1276 N N . VAL A 1 162 ? -3.832 -4.407 -2.783 1.00 93.44 162 VAL A N 1
ATOM 1277 C CA . VAL A 1 162 ? -4.584 -3.351 -2.121 1.00 93.44 162 VAL A CA 1
ATOM 1278 C C . VAL A 1 162 ? -4.162 -3.261 -0.672 1.00 93.44 162 VAL A C 1
ATOM 1280 O O . VAL A 1 162 ? -3.596 -4.196 -0.104 1.00 93.44 162 VAL A O 1
ATOM 1283 N N . TYR A 1 163 ? -4.437 -2.114 -0.074 1.00 94.50 163 TYR A N 1
ATOM 1284 C CA . TYR A 1 163 ? -4.121 -1.875 1.315 1.00 94.50 163 TYR A CA 1
ATOM 1285 C C . TYR A 1 163 ? -5.218 -1.077 2.012 1.00 94.50 163 TYR A C 1
ATOM 1287 O O . TYR A 1 163 ? -5.993 -0.351 1.380 1.00 94.50 163 TYR A O 1
ATOM 1295 N N . ARG A 1 164 ? -5.239 -1.191 3.335 1.00 94.56 164 ARG A N 1
ATOM 1296 C CA . ARG A 1 164 ? -5.905 -0.259 4.247 1.00 94.56 164 ARG A CA 1
ATOM 1297 C C . ARG A 1 164 ? -5.030 -0.067 5.475 1.00 94.56 164 ARG A C 1
ATOM 1299 O O . ARG A 1 164 ? -4.130 -0.866 5.721 1.00 94.56 164 ARG A O 1
ATOM 1306 N N . TRP A 1 165 ? -5.260 0.998 6.227 1.00 95.81 165 TRP A N 1
ATOM 1307 C CA . TRP A 1 165 ? -4.431 1.304 7.391 1.00 95.81 165 TRP A CA 1
ATOM 1308 C C . TRP A 1 165 ? -5.222 2.005 8.494 1.00 95.81 165 TRP A C 1
ATOM 1310 O O . TRP A 1 165 ? -6.268 2.591 8.213 1.00 95.81 165 TRP A O 1
ATOM 1320 N N . ALA A 1 166 ? -4.718 1.933 9.720 1.00 94.44 166 ALA A N 1
ATOM 1321 C CA . ALA A 1 166 ? -5.248 2.601 10.901 1.00 94.44 166 ALA A CA 1
ATOM 1322 C C . ALA A 1 166 ? -4.086 3.283 11.653 1.00 94.44 166 ALA A C 1
ATOM 1324 O O . ALA A 1 166 ? -3.050 2.632 11.812 1.00 94.44 166 ALA A O 1
ATOM 1325 N N . PRO A 1 167 ? -4.216 4.563 12.048 1.00 91.69 167 PRO A N 1
ATOM 1326 C CA . PRO A 1 167 ? -3.223 5.258 12.868 1.00 91.69 167 PRO A CA 1
ATOM 1327 C C . PRO A 1 167 ? -3.135 4.697 14.291 1.00 91.69 167 PRO A C 1
ATOM 1329 O O . PRO A 1 167 ? -4.159 4.170 14.785 1.00 91.69 167 PRO A O 1
#

Secondary structure (DSSP, 8-state):
---------------------------------------GGG-S--TTTTTSPPPEEEE-HHHHHHHHTT-TT--SS-TTTS-SS---EEEEEEEEPPPTT-TT----GGGEEEEEEEEES-HHHHHHHHHHH-GGGS---SSS----TTTHHHHHTT-EEEEEEE-

Organism: Gossypium mustelinum (NCBI:txid34275)

Sequence (167 aa):
MKKNARYKVAQTNTTVLSHKEDPIPMGAAKLADVVTRFNREDHKRTKHDSQFSKWKVLIGPHDWEDHSVGKEGVARYRVENLPKTASSGLYELAINKPSSRDHNGKLDSDKVLVVYLGEADNVRSRLQQYGRTGAHLGRNDSGNNKVCGCFEDIFARGYSIVYRWAP

Radius of gyration: 29.08 Å; chains: 1; bounding box: 53×76×70 Å

InterPro domains:
  IPR038909 Protein effector of transcription [PTHR35133] (26-167)
  IPR059149 Protein EFFECTOR OF TRANSCRIPTION 2/3, GIY-YIG domain [PF19239] (52-167)

pLDDT: mean 71.91, std 20.95, range [28.47, 96.62]